Protein AF-A0A939C1M8-F1 (afdb_monomer)

Secondary structure (DSSP, 8-state):
-HHHHH----EEEEEE----SSTTSPPPPPEEEEEEEHHHHHHHHHHHHHHHHHHHHTTTHHHHHHHHTTT--HHHHHHHHHHHHHHHHHHHHHH-

Sequence (96 aa):
MAILVLGGGFAVTVTSSYPSGPPGSTPNPPSGLFDIAVGPAVAVFLFLAAVDHLLTATAARSVYERDLRRGINRFRWLEYSVSSTIMIVLIGSISA

Structure (mmCIF, N/CA/C/O backbone):
data_AF-A0A939C1M8-F1
#
_entry.id   AF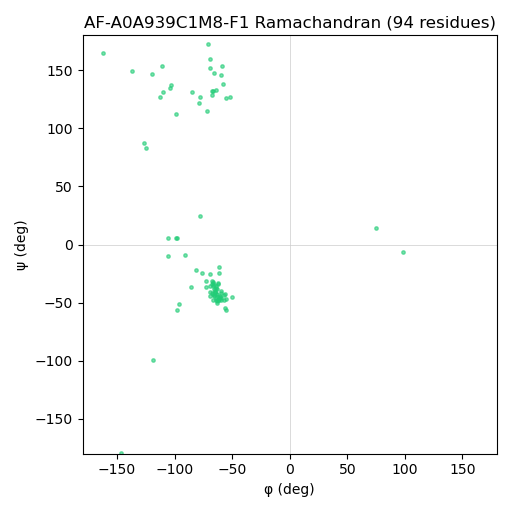-A0A939C1M8-F1
#
loop_
_atom_site.group_PDB
_atom_site.id
_atom_site.type_symbol
_atom_site.label_atom_id
_atom_site.label_alt_id
_atom_site.label_comp_id
_atom_site.label_asym_id
_atom_site.label_entity_id
_atom_site.label_seq_id
_atom_site.pdbx_PDB_ins_code
_atom_site.Cartn_x
_atom_site.Cartn_y
_atom_site.Cartn_z
_atom_site.occupancy
_atom_site.B_iso_or_equiv
_atom_site.auth_seq_id
_atom_site.auth_comp_id
_atom_site.auth_asym_id
_atom_site.auth_atom_id
_atom_site.pdbx_PDB_model_num
ATOM 1 N N . MET A 1 1 ? -15.045 -2.900 -3.805 1.00 71.06 1 MET A N 1
ATOM 2 C CA . MET A 1 1 ? -15.626 -3.697 -4.912 1.00 71.06 1 MET A CA 1
ATOM 3 C C . MET A 1 1 ? -15.926 -2.867 -6.152 1.00 71.06 1 MET A C 1
ATOM 5 O O . MET A 1 1 ? -15.572 -3.320 -7.226 1.00 71.06 1 MET A O 1
ATOM 9 N N . ALA A 1 2 ? -16.473 -1.649 -6.036 1.00 84.12 2 ALA A N 1
ATOM 10 C CA . ALA A 1 2 ? -16.715 -0.774 -7.194 1.00 84.12 2 ALA A CA 1
ATOM 11 C C . ALA A 1 2 ? -15.488 -0.604 -8.115 1.00 84.12 2 ALA A C 1
ATOM 13 O O . ALA A 1 2 ? -15.615 -0.774 -9.318 1.00 84.12 2 ALA A O 1
ATOM 14 N N . ILE A 1 3 ? -14.292 -0.379 -7.556 1.00 85.81 3 ILE A N 1
ATOM 15 C CA . ILE A 1 3 ? -13.046 -0.254 -8.338 1.00 85.81 3 ILE A CA 1
ATOM 16 C C . ILE A 1 3 ? -12.686 -1.530 -9.113 1.00 85.81 3 ILE A C 1
ATOM 18 O O . ILE A 1 3 ? -12.164 -1.434 -10.214 1.00 85.81 3 ILE A O 1
ATOM 22 N N . LEU A 1 4 ? -12.988 -2.721 -8.588 1.00 82.06 4 LEU A N 1
ATOM 23 C CA . LEU A 1 4 ? -12.730 -3.972 -9.313 1.00 82.06 4 LEU A CA 1
ATOM 24 C C . LEU A 1 4 ? -13.708 -4.175 -10.475 1.00 82.06 4 LEU A C 1
ATOM 26 O O . LEU A 1 4 ? -13.349 -4.788 -11.470 1.00 82.06 4 LEU A O 1
ATOM 30 N N . VAL A 1 5 ? -14.937 -3.674 -10.337 1.00 82.81 5 VAL A N 1
ATOM 31 C CA . VAL A 1 5 ? -16.002 -3.834 -11.339 1.00 82.81 5 VAL A CA 1
ATOM 32 C C . VAL A 1 5 ? -15.927 -2.757 -12.423 1.00 82.81 5 VAL A C 1
ATOM 34 O O . VAL A 1 5 ? -16.216 -3.028 -13.581 1.00 82.81 5 VAL A O 1
ATOM 37 N N . LEU A 1 6 ? -15.563 -1.532 -12.042 1.00 87.00 6 LEU A N 1
ATOM 38 C CA . LEU A 1 6 ? -15.582 -0.350 -12.910 1.00 87.00 6 LEU A CA 1
ATOM 39 C C . LEU A 1 6 ? -14.183 0.093 -13.353 1.00 87.00 6 LEU A C 1
ATOM 41 O O . LEU A 1 6 ? -14.059 0.982 -14.192 1.00 87.00 6 LEU A O 1
ATOM 45 N N . GLY A 1 7 ? -13.128 -0.474 -12.765 1.00 80.94 7 GLY A N 1
ATOM 46 C CA . GLY A 1 7 ? -11.752 -0.156 -13.120 1.00 80.94 7 GLY A CA 1
ATOM 47 C C . GLY A 1 7 ? -11.426 -0.625 -14.535 1.00 80.94 7 GLY A C 1
ATOM 48 O O . GLY A 1 7 ? -11.703 -1.765 -14.900 1.00 80.94 7 GLY A O 1
ATOM 49 N N . GLY A 1 8 ? -10.822 0.256 -15.332 1.00 84.75 8 GLY A N 1
ATOM 50 C CA . GLY A 1 8 ? -10.302 -0.105 -16.650 1.00 84.75 8 GLY A CA 1
ATOM 51 C C . GLY A 1 8 ? -9.050 -0.986 -16.571 1.00 84.75 8 GLY A C 1
ATOM 52 O O . GLY A 1 8 ? -8.451 -1.160 -15.510 1.00 84.75 8 GLY A O 1
ATOM 53 N N . GLY A 1 9 ? -8.604 -1.488 -17.724 1.00 89.50 9 GLY A N 1
ATOM 54 C CA . GLY A 1 9 ? -7.397 -2.317 -17.857 1.00 89.50 9 GLY A CA 1
ATOM 55 C C . GLY A 1 9 ? -6.075 -1.543 -17.833 1.00 89.50 9 GLY A C 1
ATOM 56 O O . GLY A 1 9 ? -5.105 -2.002 -18.425 1.00 89.50 9 GLY A O 1
ATOM 57 N N . PHE A 1 10 ? -6.033 -0.357 -17.218 1.00 92.38 10 PHE A N 1
ATOM 58 C CA . PHE A 1 10 ? -4.806 0.437 -17.152 1.00 92.38 10 PHE A CA 1
ATOM 59 C C . PHE A 1 10 ? -3.758 -0.263 -16.282 1.00 92.38 10 PHE A C 1
ATOM 61 O O . PHE A 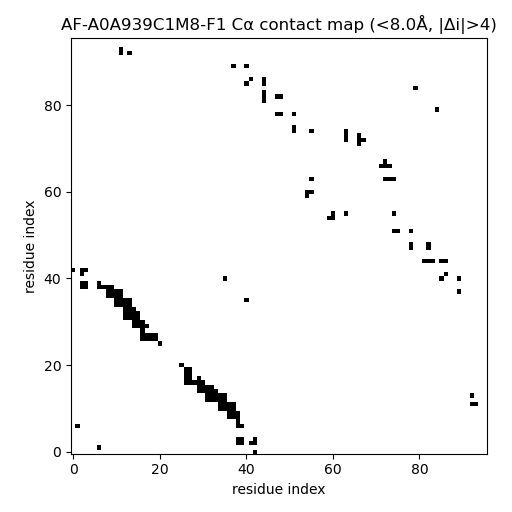1 10 ? -4.026 -0.632 -15.130 1.00 92.38 10 PHE A O 1
ATOM 68 N N . ALA A 1 11 ? -2.559 -0.410 -16.836 1.00 94.31 11 ALA A N 1
ATOM 69 C CA . ALA A 1 11 ? -1.424 -1.018 -16.173 1.00 94.31 11 ALA A CA 1
ATOM 70 C C . ALA A 1 11 ? -0.152 -0.206 -16.432 1.00 94.31 11 ALA A C 1
ATOM 72 O O . ALA A 1 11 ? -0.016 0.424 -17.480 1.00 94.31 11 ALA A O 1
ATOM 73 N N . VAL A 1 12 ? 0.760 -0.231 -15.462 1.00 94.38 12 VAL A N 1
ATOM 74 C CA . VAL A 1 12 ? 2.069 0.422 -15.546 1.00 94.38 12 VAL A CA 1
ATOM 75 C C . VAL A 1 12 ? 3.160 -0.639 -15.574 1.00 94.38 12 VAL A C 1
ATOM 77 O O . VAL A 1 12 ? 3.213 -1.487 -14.682 1.00 94.38 12 VAL A O 1
ATOM 80 N N . THR A 1 13 ? 4.042 -0.576 -16.569 1.00 95.75 13 THR A N 1
ATOM 81 C CA . THR A 1 13 ? 5.183 -1.488 -16.687 1.00 95.75 13 THR A CA 1
ATOM 82 C C . THR A 1 13 ? 6.302 -1.064 -15.746 1.00 95.75 13 THR A C 1
ATOM 84 O O . THR A 1 13 ? 6.844 0.034 -15.849 1.00 95.75 13 THR A O 1
ATOM 87 N N . VAL A 1 14 ? 6.697 -1.958 -14.846 1.00 94.56 14 VAL A N 1
ATOM 88 C CA . VAL A 1 14 ? 7.897 -1.796 -14.026 1.00 94.56 14 VAL A CA 1
ATOM 89 C C . VAL A 1 14 ? 9.107 -2.145 -14.873 1.00 94.56 14 VAL A C 1
ATOM 91 O O . VAL A 1 14 ? 9.164 -3.231 -15.445 1.00 94.56 14 VAL A O 1
ATOM 94 N N . THR A 1 15 ? 10.089 -1.251 -14.941 1.00 94.50 15 THR A N 1
ATOM 95 C CA . THR A 1 15 ? 11.296 -1.453 -15.748 1.00 94.50 15 THR A CA 1
ATOM 96 C C . THR A 1 15 ? 12.544 -1.654 -14.896 1.00 94.50 15 THR A C 1
ATOM 98 O O . THR A 1 15 ? 12.644 -1.129 -13.788 1.00 94.50 15 THR A O 1
ATOM 101 N N . SER A 1 16 ? 13.538 -2.347 -15.443 1.00 92.56 16 SER A N 1
ATOM 102 C CA . SER A 1 16 ? 14.890 -2.444 -14.890 1.00 92.56 16 SER A C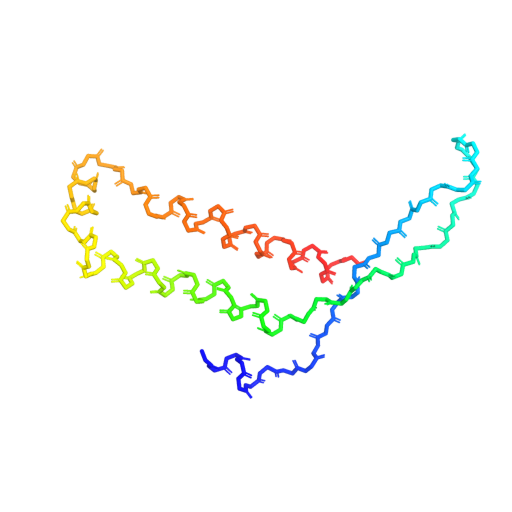A 1
ATOM 103 C C . SER A 1 16 ? 15.927 -1.894 -15.858 1.00 92.56 16 SER A C 1
ATOM 105 O O . SER A 1 16 ? 15.797 -2.064 -17.067 1.00 92.56 16 SER A O 1
ATOM 107 N N . SER A 1 17 ? 16.989 -1.302 -15.317 1.00 90.56 17 SER A N 1
ATOM 108 C CA . SER A 1 17 ? 18.121 -0.802 -16.100 1.00 90.56 17 SER A CA 1
ATOM 109 C C . SER A 1 17 ? 19.416 -1.384 -15.545 1.00 90.56 17 SER A C 1
ATOM 111 O O . SER A 1 17 ? 20.051 -0.798 -14.669 1.00 90.56 17 SER A O 1
ATOM 113 N N . TYR A 1 18 ? 19.791 -2.568 -16.032 1.00 89.44 18 TYR A N 1
ATOM 114 C CA . TYR A 1 18 ? 21.039 -3.220 -15.638 1.00 89.44 18 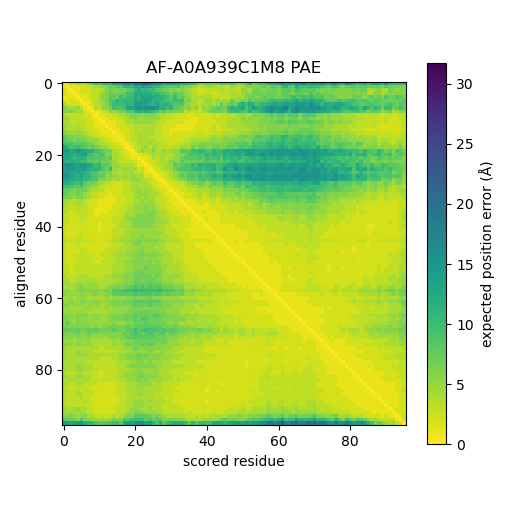TYR A CA 1
ATOM 115 C C . TYR A 1 18 ? 22.221 -2.711 -16.481 1.00 89.44 18 TYR A C 1
ATOM 117 O O . TYR A 1 18 ? 22.127 -2.691 -17.715 1.00 89.44 18 TYR A O 1
ATOM 125 N N . PRO A 1 19 ? 23.350 -2.329 -15.852 1.00 88.19 19 PRO A N 1
ATOM 126 C CA . PRO A 1 19 ? 24.572 -2.001 -16.578 1.00 88.19 19 PRO A CA 1
ATOM 127 C C . PRO A 1 19 ? 25.114 -3.233 -17.311 1.00 88.19 19 PRO A C 1
ATOM 129 O O . PRO A 1 19 ? 25.244 -4.300 -16.716 1.00 88.19 19 PRO A O 1
ATOM 132 N N . SER A 1 20 ? 25.478 -3.084 -18.585 1.00 86.50 20 SER A N 1
ATOM 133 C CA . SER A 1 20 ? 26.162 -4.129 -19.370 1.00 86.50 20 SER A CA 1
ATOM 134 C C . SER A 1 20 ? 27.648 -3.844 -19.604 1.00 86.50 20 SER A C 1
ATOM 136 O O . SER A 1 20 ? 28.301 -4.573 -20.346 1.00 86.50 20 SER A O 1
ATOM 138 N N . GLY A 1 21 ? 28.185 -2.779 -19.005 1.00 87.56 21 GLY A N 1
ATOM 139 C CA . GLY A 1 21 ? 29.574 -2.350 -19.154 1.00 87.56 21 GLY A CA 1
ATOM 140 C C . GLY A 1 21 ? 30.134 -1.723 -17.872 1.00 87.56 21 GLY A C 1
ATOM 141 O O . GLY A 1 21 ? 29.431 -1.668 -16.857 1.00 87.56 21 GLY A O 1
ATOM 142 N N . PRO A 1 22 ? 31.402 -1.268 -17.888 1.00 91.19 22 PRO A N 1
ATOM 143 C CA . PRO A 1 22 ? 32.025 -0.594 -16.749 1.00 91.19 22 PRO A CA 1
ATOM 144 C C . PRO A 1 22 ? 31.269 0.683 -16.332 1.00 91.19 22 PRO A C 1
ATOM 146 O O . PRO A 1 22 ? 30.645 1.325 -17.181 1.00 91.19 22 PRO A O 1
ATOM 149 N N . PRO A 1 23 ? 31.352 1.115 -15.058 1.00 88.62 23 PRO A N 1
ATOM 150 C CA . PRO A 1 23 ? 30.746 2.371 -14.616 1.00 88.62 23 PRO A CA 1
ATOM 151 C C . PRO A 1 23 ? 31.165 3.552 -15.504 1.00 88.62 23 PRO A C 1
ATOM 153 O O . PRO A 1 23 ? 32.353 3.776 -15.725 1.00 88.62 23 PRO A O 1
ATOM 156 N N . GLY A 1 24 ? 30.184 4.295 -16.019 1.00 87.19 24 GLY A N 1
ATOM 157 C CA . GLY A 1 24 ? 30.399 5.409 -16.951 1.00 87.19 24 GLY A CA 1
ATOM 158 C C . GLY A 1 24 ? 30.205 5.067 -18.435 1.00 87.19 24 GLY A C 1
ATOM 159 O O . GLY A 1 24 ? 30.206 5.982 -19.255 1.00 87.19 24 GLY A O 1
ATOM 160 N N . SER A 1 25 ? 29.992 3.796 -18.802 1.00 89.00 25 SER A N 1
ATOM 161 C CA . SER A 1 25 ? 29.558 3.435 -20.159 1.00 89.00 25 SER A CA 1
ATOM 162 C C . SER A 1 25 ? 28.118 3.887 -20.440 1.00 89.00 25 SER A C 1
ATOM 164 O O . SER A 1 25 ? 27.331 4.078 -19.512 1.00 89.00 25 SER A O 1
ATOM 166 N N . THR A 1 26 ? 27.742 4.002 -21.717 1.00 87.19 26 THR A N 1
ATOM 167 C CA . THR A 1 26 ? 26.363 4.326 -22.120 1.00 87.19 26 THR A CA 1
ATOM 168 C C . THR A 1 26 ? 25.366 3.326 -21.517 1.00 87.19 26 THR A C 1
ATOM 170 O O . THR A 1 26 ? 25.550 2.121 -21.716 1.00 87.19 26 THR A O 1
ATOM 173 N N . PRO A 1 27 ? 24.324 3.780 -20.794 1.00 84.88 27 PRO A N 1
ATOM 174 C CA . PRO A 1 27 ? 23.323 2.882 -20.229 1.00 84.88 27 PRO A CA 1
ATOM 175 C C . PRO A 1 27 ? 22.506 2.181 -21.316 1.00 84.88 27 PRO A C 1
ATOM 177 O O . PRO A 1 27 ? 22.209 2.772 -22.356 1.00 84.88 27 PRO A O 1
ATOM 180 N N . ASN A 1 28 ? 22.086 0.945 -21.047 1.00 86.44 28 ASN A N 1
ATOM 181 C CA . ASN A 1 28 ? 21.078 0.283 -21.870 1.00 86.44 28 ASN A CA 1
ATOM 182 C C . ASN A 1 28 ? 19.707 0.941 -21.680 1.00 86.44 28 ASN A C 1
ATOM 184 O O . ASN A 1 28 ? 19.425 1.449 -20.588 1.00 86.44 28 ASN A O 1
ATOM 188 N N . PRO A 1 29 ? 18.830 0.887 -22.698 1.00 89.31 29 PRO A N 1
ATOM 189 C CA . PRO A 1 29 ? 17.438 1.261 -22.509 1.00 89.31 29 PRO A CA 1
ATOM 190 C C . PRO A 1 29 ? 16.787 0.372 -21.430 1.00 89.31 29 PRO A C 1
ATOM 192 O O . PRO A 1 29 ? 17.133 -0.811 -21.334 1.00 89.31 29 PRO A O 1
ATOM 195 N N . PRO A 1 30 ? 15.851 0.913 -20.627 1.00 91.69 30 PRO A N 1
ATOM 196 C CA . PRO A 1 30 ? 15.136 0.132 -19.624 1.00 91.69 30 PRO A CA 1
ATOM 197 C C . PRO A 1 30 ? 14.397 -1.054 -20.254 1.00 91.69 30 PRO A C 1
ATOM 199 O O . PRO A 1 30 ? 13.764 -0.919 -21.302 1.00 91.69 30 PRO A O 1
ATOM 202 N N . SER A 1 31 ? 14.447 -2.212 -19.600 1.00 93.12 31 SER A N 1
ATOM 203 C CA . SER A 1 31 ? 13.689 -3.405 -19.982 1.00 93.12 31 SER A CA 1
ATOM 204 C C . SER A 1 31 ? 12.479 -3.589 -19.068 1.00 93.12 31 SER A C 1
ATOM 206 O O . SER A 1 31 ? 12.585 -3.422 -17.854 1.00 93.12 31 SER A O 1
ATOM 208 N N . GLY A 1 32 ? 11.322 -3.939 -19.635 1.00 94.56 32 GLY A N 1
ATOM 209 C CA . GLY A 1 32 ? 10.125 -4.263 -18.856 1.00 94.56 32 GLY A CA 1
ATOM 210 C C . GLY A 1 32 ? 10.307 -5.556 -18.057 1.00 94.56 32 GLY A C 1
ATOM 211 O O . GLY A 1 32 ? 10.768 -6.560 -18.597 1.00 94.56 32 GLY A O 1
ATOM 212 N N . LEU A 1 33 ? 9.949 -5.523 -16.775 1.00 94.50 33 LEU A N 1
ATOM 213 C CA . LEU A 1 33 ? 9.961 -6.670 -15.869 1.00 94.50 33 LEU A CA 1
ATOM 214 C C . LEU A 1 33 ? 8.568 -7.295 -15.751 1.00 94.50 33 LEU A C 1
ATOM 216 O O . LEU A 1 33 ? 8.404 -8.491 -15.976 1.00 94.50 33 LEU A O 1
ATOM 220 N N . PHE A 1 34 ? 7.575 -6.493 -15.367 1.00 94.75 34 PHE A N 1
ATOM 221 C CA . PHE A 1 34 ? 6.182 -6.909 -15.198 1.00 94.75 34 PHE A CA 1
ATOM 222 C C . PHE A 1 34 ? 5.253 -5.694 -15.176 1.00 94.75 34 PHE A C 1
ATOM 224 O O . PHE A 1 34 ? 5.703 -4.570 -14.955 1.00 94.75 34 PHE A O 1
ATOM 231 N N . ASP A 1 35 ? 3.954 -5.934 -15.336 1.00 95.19 35 ASP A N 1
ATOM 232 C CA . ASP A 1 35 ? 2.931 -4.892 -15.322 1.00 95.19 35 ASP A CA 1
ATOM 233 C C . ASP A 1 35 ? 2.153 -4.877 -14.002 1.00 95.19 35 ASP A C 1
ATOM 235 O O . ASP A 1 35 ? 1.698 -5.910 -13.503 1.00 95.19 35 ASP A O 1
ATOM 239 N N . ILE A 1 36 ? 1.960 -3.683 -13.445 1.00 93.88 36 ILE A N 1
ATOM 240 C CA . ILE A 1 36 ? 1.098 -3.444 -12.288 1.00 93.88 36 ILE A CA 1
ATOM 241 C C . ILE A 1 36 ? -0.244 -2.928 -12.789 1.00 93.88 36 ILE A C 1
ATOM 243 O O . ILE A 1 36 ? -0.349 -1.796 -13.260 1.00 93.88 36 ILE A O 1
ATOM 247 N N . ALA A 1 37 ? -1.294 -3.732 -12.632 1.00 94.62 37 ALA A N 1
ATOM 248 C CA . ALA A 1 37 ? -2.657 -3.289 -12.893 1.00 94.62 37 ALA A CA 1
ATOM 249 C C . ALA A 1 37 ? -3.110 -2.305 -11.800 1.00 94.62 37 ALA A C 1
ATOM 251 O O . ALA A 1 37 ? -3.260 -2.673 -10.630 1.00 94.62 37 ALA A O 1
ATOM 252 N N . VAL A 1 38 ? -3.359 -1.051 -12.181 1.00 93.38 38 VAL A N 1
ATOM 253 C CA . VAL A 1 38 ? -3.629 0.029 -11.218 1.00 93.38 38 VAL A CA 1
ATOM 254 C C . VAL A 1 38 ? -4.972 -0.164 -10.522 1.00 93.38 38 VAL A C 1
ATOM 256 O O . VAL A 1 38 ? -5.059 0.013 -9.311 1.00 93.38 38 VAL A O 1
ATOM 259 N N . GLY A 1 39 ? -6.013 -0.588 -11.245 1.00 92.88 39 GLY A N 1
ATOM 260 C CA . GLY A 1 39 ? -7.339 -0.841 -10.665 1.00 92.88 39 GLY A CA 1
ATOM 261 C C . GLY A 1 39 ? -7.301 -1.843 -9.499 1.00 92.88 39 GLY A C 1
ATOM 262 O O . GLY A 1 39 ? -7.699 -1.495 -8.383 1.00 92.88 39 GLY A O 1
ATOM 263 N N . PRO A 1 40 ? -6.778 -3.066 -9.705 1.00 94.00 40 PRO A N 1
ATOM 264 C CA . PRO A 1 40 ? -6.573 -4.031 -8.629 1.00 94.00 40 PRO A CA 1
ATOM 265 C C . PRO A 1 40 ? -5.700 -3.504 -7.487 1.00 94.00 40 PRO A C 1
ATOM 267 O O . PRO A 1 40 ? -6.062 -3.681 -6.327 1.00 94.00 40 PRO A O 1
ATOM 270 N N . ALA A 1 41 ? -4.598 -2.809 -7.781 1.00 93.25 41 ALA A N 1
ATOM 271 C CA . ALA A 1 41 ? -3.729 -2.258 -6.742 1.00 93.25 41 ALA A CA 1
ATOM 272 C C . ALA A 1 41 ? -4.445 -1.203 -5.873 1.00 93.25 41 ALA A C 1
ATOM 274 O O . ALA A 1 41 ? -4.298 -1.200 -4.649 1.00 93.25 41 ALA A O 1
ATOM 275 N N . VAL A 1 42 ? -5.298 -0.368 -6.479 1.00 94.38 42 VAL A N 1
ATOM 276 C CA . VAL A 1 42 ? -6.170 0.570 -5.754 1.00 94.38 42 VAL A CA 1
ATOM 277 C C . VAL A 1 42 ? -7.181 -0.176 -4.881 1.00 94.38 42 VAL A C 1
ATOM 279 O O . VAL A 1 42 ? -7.408 0.176 -3.723 1.00 94.38 42 VAL A O 1
ATOM 282 N N . ALA A 1 43 ? -7.781 -1.242 -5.412 1.00 94.88 43 ALA A N 1
ATOM 283 C CA . ALA A 1 43 ? -8.718 -2.058 -4.653 1.00 94.88 43 ALA A CA 1
ATOM 284 C C . ALA A 1 43 ? -8.068 -2.726 -3.428 1.00 94.88 43 ALA A C 1
ATOM 286 O O . ALA A 1 43 ? -8.739 -2.867 -2.406 1.00 94.88 43 ALA A O 1
ATOM 287 N N . VAL A 1 44 ? -6.784 -3.096 -3.507 1.00 94.88 44 VAL A N 1
ATOM 288 C CA . VAL A 1 44 ? -6.040 -3.697 -2.389 1.00 94.88 44 VAL A CA 1
ATOM 289 C C . VAL A 1 44 ? -5.919 -2.732 -1.213 1.00 94.88 44 VAL A C 1
ATOM 291 O O . VAL A 1 44 ? -6.277 -3.117 -0.103 1.00 94.88 44 VAL A O 1
ATOM 294 N N . PHE A 1 45 ? -5.477 -1.486 -1.410 1.00 94.12 45 PHE A N 1
ATOM 295 C CA . PHE A 1 45 ? -5.318 -0.576 -0.266 1.00 94.12 45 PHE A CA 1
ATOM 296 C C . PHE A 1 45 ? -6.672 -0.190 0.357 1.00 94.12 45 PHE A C 1
ATOM 298 O O . PHE A 1 45 ? -6.795 -0.102 1.576 1.00 94.12 45 PHE A O 1
ATOM 305 N N . LEU A 1 46 ? -7.732 -0.066 -0.454 1.00 94.81 46 LEU A N 1
ATOM 306 C CA . LEU A 1 46 ? -9.095 0.125 0.058 1.00 94.81 46 LEU A CA 1
ATOM 307 C C . LEU A 1 46 ? -9.579 -1.084 0.869 1.00 94.81 46 LEU A C 1
ATOM 309 O O . LEU A 1 46 ? -10.291 -0.929 1.861 1.00 94.81 46 LEU A O 1
ATOM 313 N N . PHE A 1 47 ? -9.212 -2.293 0.443 1.00 95.50 47 PHE A N 1
ATOM 314 C CA . PHE A 1 47 ? -9.535 -3.515 1.165 1.00 95.50 47 PHE A CA 1
ATOM 315 C C . PHE A 1 47 ? -8.788 -3.600 2.499 1.00 95.50 47 PHE A C 1
ATOM 317 O O . PHE A 1 47 ? -9.408 -3.942 3.503 1.00 95.50 47 PH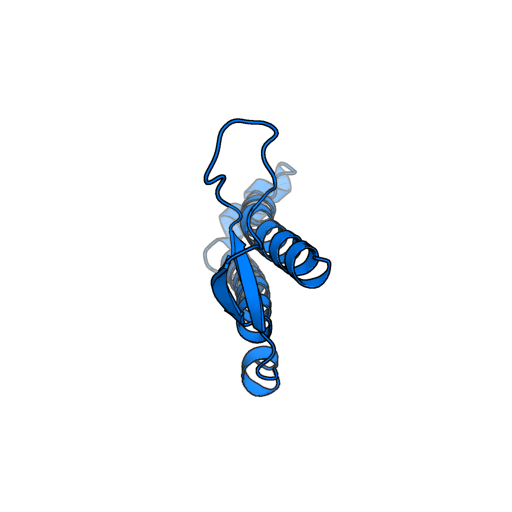E A O 1
ATOM 324 N N . LEU A 1 48 ? -7.504 -3.233 2.539 1.00 95.94 48 LEU A N 1
ATOM 325 C CA . LEU A 1 48 ? -6.728 -3.157 3.782 1.00 95.94 48 LEU A CA 1
ATOM 326 C C . LEU A 1 48 ? -7.388 -2.210 4.793 1.00 95.94 48 LEU A C 1
ATOM 328 O O . LEU A 1 48 ? -7.639 -2.615 5.929 1.00 95.94 48 LEU A O 1
ATOM 332 N N . ALA A 1 49 ? -7.779 -1.011 4.353 1.00 95.56 49 ALA A N 1
ATOM 333 C CA . ALA A 1 49 ? -8.499 -0.058 5.192 1.00 95.56 49 ALA A CA 1
ATOM 334 C C . ALA A 1 49 ? -9.835 -0.627 5.705 1.00 95.56 49 ALA A C 1
ATOM 336 O O . ALA A 1 49 ? -10.171 -0.472 6.882 1.00 95.56 49 ALA A O 1
ATOM 337 N N . ALA A 1 50 ? -10.593 -1.324 4.850 1.00 96.19 50 ALA A N 1
ATOM 338 C CA . ALA A 1 50 ? -11.853 -1.955 5.240 1.00 96.19 50 ALA A CA 1
ATOM 339 C C . ALA A 1 50 ? -11.655 -3.074 6.278 1.00 96.19 50 ALA A C 1
ATOM 341 O O . ALA A 1 50 ? -12.439 -3.176 7.223 1.00 96.19 50 ALA A O 1
ATOM 342 N N . VAL A 1 51 ? -10.609 -3.893 6.131 1.00 96.50 51 VAL A N 1
ATOM 343 C CA . VAL A 1 51 ? -10.264 -4.954 7.088 1.00 96.50 51 VAL A CA 1
ATOM 344 C C . VAL A 1 51 ? -9.856 -4.364 8.436 1.00 96.50 51 VAL A C 1
ATOM 346 O O . VAL A 1 51 ? -10.333 -4.844 9.463 1.00 96.50 51 VAL A O 1
ATOM 349 N N . ASP A 1 52 ? -9.040 -3.308 8.455 1.00 96.69 52 ASP A N 1
ATOM 350 C CA . ASP A 1 52 ? -8.639 -2.635 9.697 1.00 96.69 52 ASP A CA 1
ATOM 351 C C . ASP A 1 52 ? -9.850 -2.088 10.468 1.00 96.69 52 ASP A C 1
ATOM 353 O O . ASP A 1 52 ? -10.023 -2.363 11.660 1.00 96.69 52 ASP A O 1
ATOM 357 N N . HIS A 1 53 ? -10.764 -1.413 9.766 1.00 96.75 53 HIS A N 1
ATOM 358 C CA . HIS A 1 53 ? -11.999 -0.901 10.362 1.00 96.75 53 HIS A CA 1
ATOM 359 C C . HIS A 1 53 ? -12.913 -2.029 10.845 1.00 96.75 53 HIS A C 1
ATOM 361 O O . HIS A 1 53 ? -13.484 -1.941 11.931 1.00 96.75 53 HIS A O 1
ATOM 367 N N . LEU A 1 54 ? -13.040 -3.116 10.079 1.00 97.31 54 LEU A N 1
ATOM 368 C CA . LEU A 1 54 ?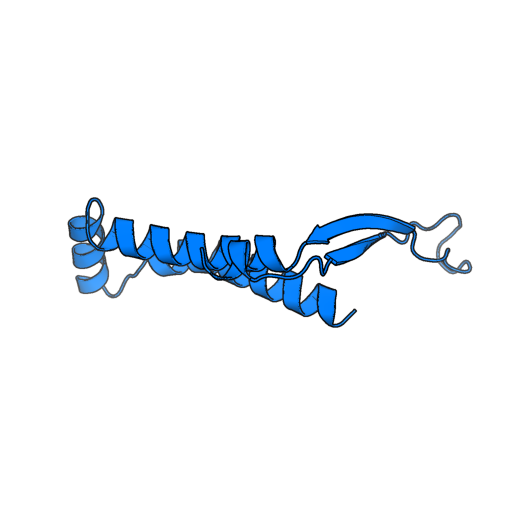 -13.850 -4.260 10.484 1.00 97.31 54 LEU A CA 1
ATOM 369 C C . LEU A 1 54 ? -13.287 -4.919 11.748 1.00 97.31 54 LEU A C 1
ATOM 371 O O . LEU A 1 54 ? -14.039 -5.202 12.682 1.00 97.31 54 LEU A O 1
ATOM 375 N N . LEU A 1 55 ? -11.972 -5.137 11.805 1.00 96.69 55 LEU A N 1
ATOM 376 C CA . LEU A 1 55 ? -11.303 -5.738 12.956 1.00 96.69 55 LEU A CA 1
ATOM 377 C C . LEU A 1 55 ? -11.443 -4.860 14.201 1.00 96.69 55 LEU A C 1
ATOM 379 O O . LEU A 1 55 ? -11.845 -5.359 15.254 1.00 96.69 55 LEU A O 1
ATOM 383 N N . THR A 1 56 ? -11.163 -3.560 14.087 1.00 96.94 56 THR A N 1
ATOM 384 C CA . THR A 1 56 ? -11.255 -2.612 15.210 1.00 96.94 56 THR A CA 1
ATOM 385 C C . THR A 1 56 ? -12.694 -2.359 15.667 1.00 96.94 56 THR A C 1
ATOM 387 O O . THR A 1 56 ? -12.908 -2.082 16.846 1.00 96.94 56 THR A O 1
ATOM 390 N N . ALA A 1 57 ? -13.694 -2.531 14.798 1.00 96.75 57 ALA A N 1
ATOM 391 C CA . ALA A 1 57 ? -15.108 -2.449 15.166 1.00 96.75 57 ALA A CA 1
ATOM 392 C C . ALA A 1 57 ? -15.663 -3.737 15.805 1.00 96.75 57 ALA A C 1
ATOM 394 O O . ALA A 1 57 ? -16.669 -3.678 16.516 1.00 96.75 57 ALA A O 1
ATOM 395 N N . THR A 1 58 ? -15.027 -4.891 15.567 1.00 97.06 58 THR A N 1
ATOM 396 C CA . THR A 1 58 ? -15.529 -6.209 15.993 1.00 97.06 58 THR A CA 1
ATOM 397 C C . THR A 1 58 ? -14.564 -6.912 16.954 1.00 97.06 58 THR A C 1
ATOM 399 O O . THR A 1 58 ? -14.543 -6.609 18.147 1.00 97.06 58 THR A O 1
ATOM 402 N N . ALA A 1 59 ? -13.757 -7.850 16.458 1.00 96.56 59 ALA A N 1
ATOM 403 C CA . ALA A 1 59 ? -12.951 -8.769 17.256 1.00 96.56 59 ALA A CA 1
ATOM 404 C C . ALA A 1 59 ? -11.830 -8.077 18.047 1.00 96.56 59 ALA A C 1
ATOM 406 O O . ALA A 1 59 ? -11.490 -8.508 19.148 1.00 96.56 59 ALA A O 1
ATOM 407 N N . ALA A 1 60 ? -11.265 -6.992 17.516 1.00 96.12 60 ALA A N 1
ATOM 408 C CA . ALA A 1 60 ? -10.161 -6.264 18.134 1.00 96.12 60 ALA A CA 1
ATOM 409 C C . ALA A 1 60 ? -10.609 -5.008 18.898 1.00 96.12 60 ALA A C 1
ATOM 411 O O . ALA A 1 60 ? -9.765 -4.266 19.405 1.00 96.12 60 ALA A O 1
ATOM 412 N N . ARG A 1 61 ? -11.922 -4.772 19.028 1.00 97.12 61 ARG A N 1
ATOM 413 C CA . ARG A 1 61 ? -12.472 -3.543 19.616 1.00 97.12 61 ARG A CA 1
ATOM 414 C C . ARG A 1 61 ? -11.979 -3.266 21.032 1.00 97.12 61 ARG A C 1
ATOM 416 O O . ARG A 1 61 ? -11.599 -2.142 21.348 1.00 97.12 61 ARG A O 1
ATOM 423 N N . SER A 1 62 ? -11.933 -4.286 21.886 1.00 97.00 62 SER A N 1
ATOM 424 C CA . SER A 1 62 ? -11.485 -4.130 23.277 1.00 97.00 62 SER A CA 1
ATOM 425 C C . SER A 1 62 ? -10.008 -3.727 23.376 1.00 97.00 62 SER A C 1
ATOM 427 O O . SER A 1 62 ? -9.641 -2.885 24.197 1.00 97.00 62 SER A O 1
ATOM 429 N N . VAL A 1 63 ? -9.156 -4.298 22.518 1.00 96.19 63 VAL A N 1
ATOM 430 C CA . VAL A 1 63 ? -7.730 -3.956 22.401 1.00 96.19 63 VAL A CA 1
ATOM 431 C C . VAL A 1 63 ? -7.580 -2.533 21.878 1.00 96.19 63 VAL A C 1
ATOM 433 O O . VAL A 1 63 ? -6.857 -1.741 22.479 1.00 96.19 63 VAL A O 1
ATOM 436 N N . TYR A 1 64 ? -8.307 -2.211 20.809 1.00 96.69 64 TYR A N 1
ATOM 437 C CA . TYR A 1 64 ? -8.321 -0.897 20.184 1.00 96.69 64 TYR A CA 1
ATOM 438 C C . TYR A 1 64 ? -8.702 0.203 21.183 1.00 96.69 64 TYR A C 1
ATOM 440 O O . TYR A 1 64 ? -7.916 1.116 21.421 1.00 96.69 64 TYR A O 1
ATOM 448 N N . GLU A 1 65 ? -9.845 0.081 21.863 1.00 97.25 65 GLU A N 1
ATOM 449 C CA . GLU A 1 65 ? -10.298 1.077 22.840 1.00 97.25 65 GLU A CA 1
ATOM 450 C C . GLU A 1 65 ? -9.356 1.202 24.048 1.00 97.25 65 GLU A C 1
ATOM 452 O O . GLU A 1 65 ? -9.170 2.296 24.586 1.00 97.25 65 GLU A O 1
ATOM 457 N N . ARG A 1 66 ? -8.752 0.097 24.506 1.00 97.44 66 ARG A N 1
ATOM 458 C CA . ARG A 1 66 ? -7.762 0.130 25.595 1.00 97.44 66 ARG A CA 1
ATOM 459 C C . ARG A 1 66 ? -6.523 0.927 25.200 1.00 97.44 66 ARG A C 1
ATOM 461 O O . ARG A 1 66 ? -6.009 1.684 26.021 1.00 97.44 66 ARG A O 1
ATOM 468 N N . ASP A 1 67 ? -6.038 0.748 23.979 1.00 96.81 67 ASP A N 1
ATOM 469 C CA . ASP A 1 67 ? -4.862 1.463 23.490 1.00 96.81 67 ASP A CA 1
ATOM 470 C C . ASP A 1 67 ? -5.171 2.936 23.218 1.00 96.81 67 ASP A C 1
ATOM 472 O O . ASP A 1 67 ? -4.364 3.797 23.569 1.00 96.81 67 ASP A O 1
ATOM 476 N N . LEU A 1 68 ? -6.371 3.247 22.716 1.00 96.94 68 LEU A N 1
ATOM 477 C CA . LEU A 1 68 ? -6.816 4.628 22.530 1.00 96.94 68 LEU A CA 1
ATOM 478 C C . LEU A 1 68 ? -6.839 5.414 23.843 1.00 96.94 68 LEU A C 1
ATOM 480 O O . LEU A 1 68 ? -6.399 6.560 23.871 1.00 96.94 68 LEU A O 1
ATOM 484 N N . ARG A 1 69 ? -7.266 4.795 24.953 1.00 97.44 69 ARG A N 1
ATOM 485 C CA . ARG A 1 69 ? -7.200 5.415 26.294 1.00 97.44 69 ARG A CA 1
ATOM 486 C C . ARG A 1 69 ? -5.769 5.732 26.739 1.00 97.44 69 ARG A C 1
ATOM 488 O O . ARG A 1 69 ? -5.577 6.551 27.629 1.00 97.44 69 ARG A O 1
ATOM 495 N N . ARG A 1 70 ? -4.772 5.091 26.128 1.00 97.12 70 ARG A N 1
ATOM 496 C CA . ARG A 1 70 ? -3.338 5.343 26.337 1.00 97.12 70 ARG A CA 1
ATOM 497 C C . ARG A 1 70 ? -2.741 6.265 25.264 1.00 97.12 70 ARG A C 1
ATOM 499 O O . ARG A 1 70 ? -1.529 6.443 25.242 1.00 97.12 70 ARG A O 1
ATOM 506 N N . GLY A 1 71 ? -3.559 6.817 24.363 1.00 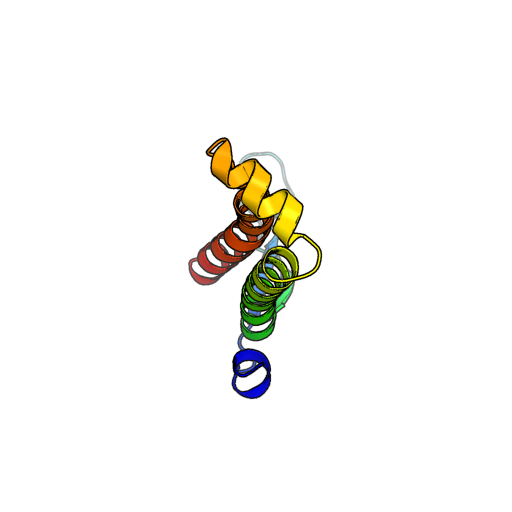96.69 71 GLY A N 1
ATOM 507 C CA . GLY A 1 71 ? -3.116 7.654 23.244 1.00 96.69 71 GLY A CA 1
ATOM 508 C C . GLY A 1 71 ? -2.472 6.880 22.088 1.00 96.69 71 GLY A C 1
ATOM 509 O O . GLY A 1 71 ? -1.827 7.479 21.231 1.00 96.69 71 GLY A O 1
ATOM 510 N N . ILE A 1 72 ? -2.623 5.553 22.045 1.00 96.88 72 ILE A N 1
ATOM 511 C CA . ILE A 1 72 ? -1.973 4.682 21.062 1.00 96.88 72 ILE A CA 1
ATOM 512 C C . ILE A 1 72 ? -3.020 4.131 20.093 1.00 96.88 72 ILE A C 1
ATOM 514 O O . ILE A 1 72 ? -4.030 3.567 20.500 1.00 96.88 72 ILE A O 1
ATOM 518 N N . ASN A 1 73 ? -2.743 4.216 18.792 1.00 96.94 73 ASN A N 1
ATOM 519 C CA . ASN A 1 73 ? -3.514 3.517 17.766 1.00 96.94 73 ASN A CA 1
ATOM 520 C C . ASN A 1 73 ? -2.578 2.651 16.913 1.00 96.94 73 ASN A C 1
ATOM 522 O O . ASN A 1 73 ? -2.114 3.077 15.859 1.00 96.94 73 ASN A O 1
ATOM 526 N N . ARG A 1 74 ? -2.264 1.444 17.403 1.00 94.75 74 ARG A N 1
ATOM 527 C CA . ARG A 1 74 ? -1.335 0.518 16.731 1.00 94.75 74 ARG A CA 1
ATOM 528 C C . ARG A 1 74 ? -1.869 -0.019 15.399 1.00 94.75 74 ARG A C 1
ATOM 530 O O . ARG A 1 74 ? -1.084 -0.239 14.487 1.00 94.75 74 ARG A O 1
ATOM 537 N N . PHE A 1 75 ? -3.187 -0.196 15.303 1.00 95.19 75 PHE A N 1
ATOM 538 C CA . PHE A 1 75 ? -3.885 -0.696 14.117 1.00 95.19 75 PHE A CA 1
ATOM 539 C C . PHE A 1 75 ? -3.686 0.255 12.935 1.00 95.19 75 PHE A C 1
ATOM 541 O O . PHE A 1 75 ? -3.160 -0.151 11.904 1.00 95.19 75 PHE A O 1
ATOM 548 N N . ARG A 1 76 ? -3.888 1.560 13.167 1.00 95.62 76 ARG A N 1
ATOM 549 C CA . ARG A 1 76 ? -3.615 2.607 12.174 1.00 95.62 76 ARG A CA 1
ATOM 550 C C . ARG A 1 76 ? -2.184 2.572 11.645 1.00 95.62 76 ARG A C 1
ATOM 552 O O . ARG A 1 76 ? -1.977 2.670 10.446 1.00 95.62 76 ARG A O 1
ATOM 559 N N . TRP A 1 77 ? -1.185 2.463 12.522 1.00 95.62 77 TRP A N 1
ATOM 560 C CA . TRP A 1 77 ? 0.217 2.464 12.082 1.00 95.62 77 TRP A CA 1
ATOM 561 C C . TRP A 1 77 ? 0.573 1.224 11.257 1.00 95.62 77 TRP A C 1
ATOM 563 O O . TRP A 1 77 ? 1.346 1.337 10.309 1.00 95.62 77 TRP A O 1
ATOM 573 N N . LEU A 1 78 ? -0.000 0.067 11.601 1.00 95.38 78 LEU A N 1
ATOM 574 C CA . LEU A 1 78 ? 0.185 -1.173 10.853 1.00 95.38 78 LEU A CA 1
ATOM 575 C C . LEU A 1 78 ? -0.502 -1.125 9.483 1.00 95.38 78 LEU A C 1
ATOM 577 O O . LEU A 1 78 ? 0.093 -1.529 8.491 1.00 95.38 78 LEU A O 1
ATOM 581 N N . GLU A 1 79 ? -1.739 -0.632 9.409 1.00 96.62 79 GLU A N 1
ATOM 582 C CA . GLU A 1 79 ? -2.444 -0.498 8.130 1.00 96.62 79 GLU A CA 1
ATOM 583 C C . GLU A 1 79 ? -1.742 0.530 7.236 1.00 96.62 79 GLU A C 1
ATOM 585 O O . GLU A 1 79 ? -1.464 0.248 6.071 1.00 96.62 79 GLU A O 1
ATOM 590 N N . TYR A 1 80 ? -1.339 1.674 7.800 1.00 95.94 80 TYR A N 1
ATOM 591 C CA . TYR A 1 80 ? -0.689 2.743 7.043 1.00 95.94 80 TYR A CA 1
ATOM 592 C C . TYR A 1 80 ? 0.668 2.310 6.506 1.00 95.94 80 TYR A C 1
ATOM 594 O O . TYR A 1 80 ? 0.987 2.667 5.374 1.00 95.94 80 TYR A O 1
ATOM 602 N N . SER A 1 81 ? 1.460 1.533 7.251 1.00 96.94 81 SER A N 1
ATOM 603 C CA . SER A 1 81 ? 2.773 1.093 6.763 1.00 96.94 81 SER A CA 1
ATOM 604 C C . SER A 1 81 ? 2.686 0.236 5.499 1.00 96.94 81 SER A C 1
ATOM 606 O O . SER A 1 81 ? 3.640 0.205 4.734 1.00 96.94 81 SER A O 1
ATOM 608 N N . VAL A 1 82 ? 1.553 -0.425 5.246 1.00 96.25 82 VAL A N 1
ATOM 609 C CA . VAL A 1 82 ? 1.331 -1.209 4.024 1.00 96.25 82 VAL A CA 1
ATOM 610 C C . VAL A 1 82 ? 0.579 -0.383 2.981 1.00 96.25 82 VAL A C 1
ATOM 612 O O . VAL A 1 82 ? 1.021 -0.253 1.841 1.00 96.25 82 VAL A O 1
ATOM 615 N N . SER A 1 83 ? -0.542 0.215 3.378 1.00 95.50 83 SER A N 1
ATOM 616 C CA . SER A 1 83 ? -1.460 0.948 2.505 1.00 95.50 83 SER A CA 1
ATOM 617 C C . SER A 1 83 ? -0.804 2.187 1.892 1.00 95.50 83 SER A C 1
ATOM 619 O O . SER A 1 83 ? -0.792 2.347 0.670 1.00 95.50 83 SER A O 1
ATOM 621 N N . SER A 1 84 ? -0.131 3.007 2.709 1.00 94.94 84 SER A N 1
ATOM 622 C CA . SER A 1 84 ? 0.578 4.195 2.212 1.00 94.94 84 SER A CA 1
ATOM 623 C C . SER A 1 84 ? 1.782 3.839 1.336 1.00 94.94 84 SER A C 1
ATOM 625 O O . SER A 1 84 ? 2.066 4.552 0.375 1.00 94.94 84 SER A O 1
ATOM 627 N N . THR A 1 85 ? 2.447 2.708 1.598 1.00 96.31 85 THR A N 1
ATOM 628 C CA . THR A 1 85 ? 3.529 2.209 0.742 1.00 96.31 85 THR A CA 1
ATOM 629 C C . THR A 1 85 ? 3.008 1.790 -0.629 1.00 96.31 85 THR A C 1
ATOM 631 O O . THR A 1 85 ? 3.606 2.145 -1.641 1.00 96.31 85 THR A O 1
ATOM 634 N N . ILE A 1 86 ? 1.866 1.105 -0.699 1.00 95.00 86 ILE A N 1
ATOM 635 C CA . ILE A 1 86 ? 1.229 0.791 -1.985 1.00 95.00 86 ILE A CA 1
ATOM 636 C C . ILE A 1 86 ? 0.865 2.085 -2.720 1.00 95.00 86 ILE A C 1
ATOM 638 O O . ILE A 1 86 ? 1.166 2.223 -3.904 1.00 95.00 86 ILE A O 1
ATOM 642 N N . MET A 1 87 ? 0.270 3.056 -2.020 1.00 95.94 87 MET A N 1
ATOM 643 C CA . MET A 1 87 ? -0.106 4.338 -2.619 1.00 95.94 87 MET A CA 1
ATOM 644 C C . MET A 1 87 ? 1.101 5.088 -3.190 1.00 95.94 87 MET A C 1
ATOM 646 O O . MET A 1 87 ? 1.037 5.544 -4.329 1.00 95.94 87 MET A O 1
ATOM 650 N N . ILE A 1 88 ? 2.203 5.205 -2.440 1.00 96.06 88 ILE A N 1
ATOM 651 C CA . ILE A 1 88 ? 3.378 5.944 -2.917 1.00 96.06 88 ILE A CA 1
ATOM 652 C C . ILE A 1 88 ? 4.074 5.226 -4.074 1.00 96.06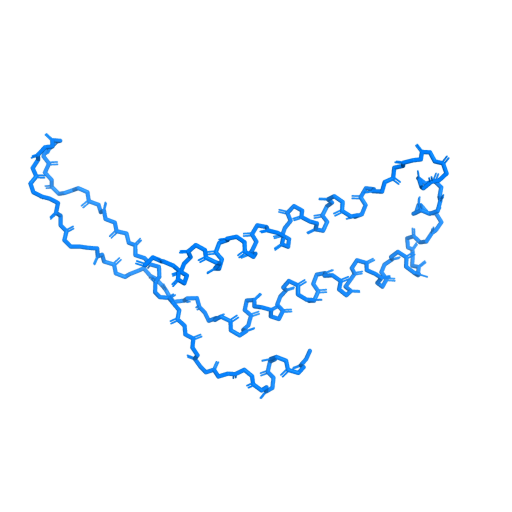 88 ILE A C 1
ATOM 654 O O . ILE A 1 88 ? 4.515 5.889 -5.008 1.00 96.06 88 ILE A O 1
ATOM 658 N N . VAL A 1 89 ? 4.113 3.887 -4.061 1.00 94.56 89 VAL A N 1
ATOM 659 C CA . VAL A 1 89 ? 4.625 3.099 -5.190 1.00 94.56 89 VAL A CA 1
ATOM 660 C C . VAL A 1 89 ? 3.784 3.367 -6.435 1.00 94.56 89 VAL A C 1
ATOM 662 O O . VAL A 1 89 ? 4.348 3.698 -7.470 1.00 94.56 89 VAL A O 1
ATOM 665 N N . LEU A 1 90 ? 2.452 3.325 -6.337 1.00 94.12 90 LEU A N 1
ATOM 666 C CA . LEU A 1 90 ? 1.568 3.608 -7.473 1.00 94.12 90 LEU A CA 1
ATOM 667 C C . LEU A 1 90 ? 1.723 5.038 -8.002 1.00 94.12 90 LEU A C 1
ATOM 669 O O . LEU A 1 90 ? 1.827 5.228 -9.211 1.00 94.12 90 LEU A O 1
ATOM 673 N N . ILE A 1 91 ? 1.763 6.038 -7.116 1.00 94.69 91 ILE A N 1
ATOM 674 C CA . ILE A 1 91 ? 1.964 7.443 -7.505 1.00 94.69 91 ILE A CA 1
ATOM 675 C C . ILE A 1 91 ? 3.312 7.608 -8.215 1.00 94.69 91 ILE A C 1
ATOM 677 O O . ILE A 1 91 ? 3.376 8.242 -9.270 1.00 94.69 91 ILE A O 1
ATOM 681 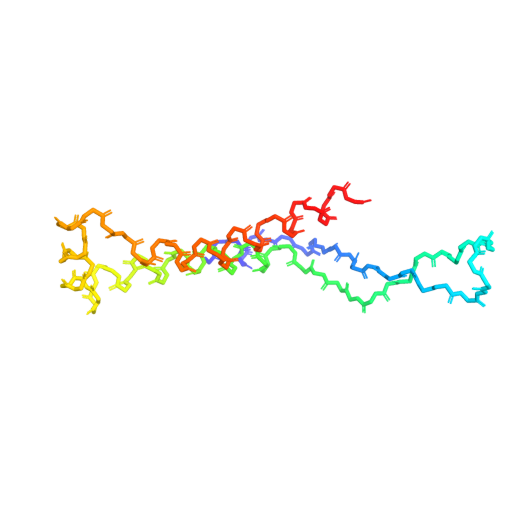N N . GLY A 1 92 ? 4.370 7.005 -7.666 1.00 94.56 92 GLY A N 1
ATOM 682 C CA . GLY A 1 92 ? 5.703 7.017 -8.258 1.00 94.56 92 GLY A CA 1
ATOM 683 C C . GLY A 1 92 ? 5.725 6.362 -9.635 1.00 94.56 92 GLY A C 1
ATOM 684 O O . GLY A 1 92 ? 6.271 6.937 -10.567 1.00 94.56 92 GLY A O 1
ATOM 685 N N . SER A 1 93 ? 5.071 5.210 -9.789 1.00 91.69 93 SER A N 1
ATOM 686 C CA . SER A 1 93 ? 4.994 4.488 -11.061 1.00 91.69 93 SER A CA 1
ATOM 687 C C . SER A 1 93 ? 4.208 5.241 -12.138 1.00 91.69 93 SER A C 1
ATOM 689 O O . SER A 1 93 ? 4.569 5.156 -13.300 1.00 91.69 93 SER A O 1
ATOM 691 N N . ILE A 1 94 ? 3.158 5.988 -11.782 1.00 89.31 94 ILE A N 1
ATOM 692 C CA . ILE A 1 94 ? 2.372 6.780 -12.751 1.00 89.31 94 ILE A CA 1
ATOM 693 C C . ILE A 1 94 ? 3.110 8.060 -13.176 1.00 89.31 94 ILE A C 1
ATOM 695 O O . ILE A 1 94 ? 2.836 8.609 -14.240 1.00 89.31 94 ILE A O 1
ATOM 699 N N . SER A 1 95 ? 4.022 8.550 -12.336 1.00 86.56 95 SER A N 1
ATOM 700 C CA . SER A 1 95 ? 4.784 9.781 -12.585 1.00 86.56 95 SER A CA 1
ATOM 701 C C . SER A 1 95 ? 6.112 9.549 -13.316 1.00 86.56 95 SER A C 1
ATOM 703 O O . SER A 1 95 ? 6.777 10.528 -13.657 1.00 86.56 95 SER A O 1
ATOM 705 N N . ALA A 1 96 ? 6.518 8.287 -13.475 1.00 72.62 96 ALA A N 1
ATOM 706 C CA . ALA A 1 96 ? 7.766 7.866 -14.111 1.00 72.62 96 ALA A CA 1
ATOM 707 C C . ALA A 1 96 ? 7.598 7.715 -15.628 1.00 72.62 96 ALA A C 1
ATOM 709 O O . ALA A 1 96 ? 8.559 8.078 -16.343 1.00 72.62 96 ALA A O 1
#

Organism: NCBI:txid363630

Mean predicted aligned error: 4.66 Å

pLDDT: mean 92.88, std 5.07, range [71.06, 97.44]

Radius of gyration: 19.52 Å; Cα contacts (8 Å, |Δi|>4): 91; chains: 1; bounding box: 49×19×49 Å

Nearest PDB structures (foldseek):
  6su4-assembly1_A  TM=9.401E-01  e=1.714E-06  Actinomycetes bacterium
  6uh3-assembly1_B  TM=9.291E-01  e=6.026E-06  Actinomycetes bacterium
  6is6-assembly1_A  TM=9.037E-01  e=8.390E-06  Thermoplasmatales archaeon SG8-52-1
  7clj-assembly1_A-2  TM=9.022E-01  e=2.585E-05  Thermoplasmatales archaeon SG8-52-1
  6kac-assembly1_r  TM=2.758E-01  e=7.483E+00  Chlamydomonas reinhardtii

InterPro domains:
  IPR041113 Heliorhodopsin [PF18761] (2-94)

Solvent-accessible surface area (backbone atoms only — not comparable to full-atom values): 5702 Å² total; per-residue (Å²): 109,67,47,67,75,70,41,63,92,54,60,46,72,43,65,47,71,69,78,90,62,64,95,88,54,86,75,58,78,68,42,78,76,52,71,47,50,49,30,60,56,55,43,47,41,54,46,51,54,50,50,53,53,51,37,44,72,53,89,38,25,71,60,46,56,57,34,48,78,71,78,39,64,67,65,59,56,58,49,44,66,50,36,52,49,53,50,52,52,52,54,51,61,76,72,107

Foldseek 3Di:
DCLVVVPDQDKFFDWDWDDPDDPPPDTDDTDTDDIDRVSVLVVVLVVLVVVLVVCCVPVCVVVQVVQVVVVDHPSVVVSCVPSVVSVVVSVVRVVD